Protein AF-A0A2N3CLC4-F1 (afdb_monomer_lite)

pLDDT: mean 86.34, std 11.46, range [44.16, 98.62]

Sequence (142 aa):
MARFAEILDALDRLFGPGTEDMDFDGYVALNAEFHAILAGLCGSETIRREVARVARLPLASANAFLRAQNDVPAFRRSLIGAQAQHRALFDAIAAREGARAEAIAREHARLARRNLEYVLREDRRLIRRVPGLALVAPAGET

Secondary structure (DSSP, 8-state):
-HHHHHHHHHHHGGG-SSTTS--HHHHHHHHHHHHHHHHHTT--HHHHHHHHHHHTSTTTSTTTTTGGGTT-HHHHHHHHHHHHHHHHHHHHHHTT-HHHHHHHHHHHHHHHHHHHHHHHHT-GGGGGG-GGGGG---S---

Radius of gyration: 15.96 Å; chains: 1; bounding box: 44×42×36 Å

Structure (mmCIF, N/CA/C/O backbone):
data_AF-A0A2N3CLC4-F1
#
_entry.id   AF-A0A2N3CLC4-F1
#
loop_
_atom_site.group_PDB
_atom_site.id
_atom_site.type_symbol
_atom_site.label_atom_id
_atom_site.label_alt_id
_atom_site.label_comp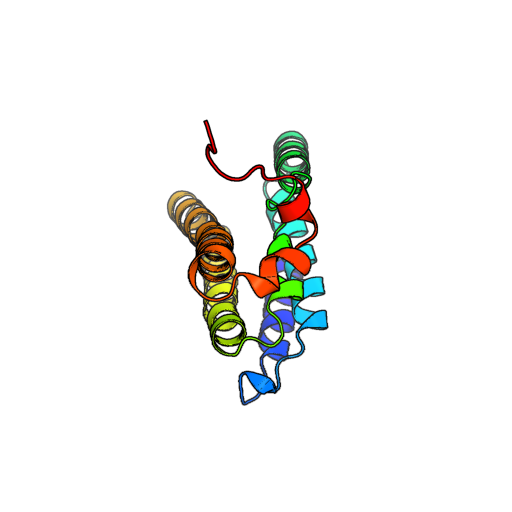_id
_atom_site.label_asym_id
_atom_site.label_entity_id
_atom_site.label_seq_id
_atom_site.pdbx_PDB_ins_code
_atom_site.Cartn_x
_atom_site.Cartn_y
_atom_site.Cartn_z
_atom_site.occupancy
_atom_site.B_iso_or_equiv
_atom_site.auth_seq_id
_atom_site.auth_comp_id
_atom_site.auth_asym_id
_atom_site.auth_atom_id
_atom_site.pdbx_PDB_model_num
ATOM 1 N N . MET A 1 1 ? -14.449 -2.604 7.746 1.00 87.62 1 MET A N 1
ATOM 2 C CA . MET A 1 1 ? -13.709 -3.880 7.876 1.00 87.62 1 MET A CA 1
ATOM 3 C C . MET A 1 1 ? -14.045 -4.870 6.767 1.00 87.62 1 MET A C 1
ATOM 5 O O . MET A 1 1 ? -13.105 -5.282 6.111 1.00 87.62 1 MET A O 1
ATOM 9 N N . ALA A 1 2 ? -15.318 -5.183 6.479 1.00 91.19 2 ALA A N 1
ATOM 10 C CA . ALA A 1 2 ? -15.692 -6.100 5.383 1.00 91.19 2 ALA A CA 1
ATOM 11 C C . ALA A 1 2 ? -15.065 -5.728 4.024 1.00 91.19 2 ALA A C 1
ATOM 13 O O . ALA A 1 2 ? -14.278 -6.497 3.485 1.00 91.19 2 ALA A O 1
ATOM 14 N N . ARG A 1 3 ? -15.268 -4.486 3.558 1.00 91.06 3 ARG A N 1
ATOM 15 C CA . ARG A 1 3 ? -14.634 -3.986 2.324 1.00 91.06 3 ARG A CA 1
ATOM 16 C C . ARG A 1 3 ? -13.103 -4.091 2.326 1.00 91.06 3 ARG A C 1
ATOM 18 O O . ARG A 1 3 ? -12.495 -4.297 1.285 1.00 91.06 3 ARG A O 1
ATOM 25 N N . PHE A 1 4 ? -12.472 -3.939 3.490 1.00 92.25 4 PHE A N 1
ATOM 26 C CA . PHE A 1 4 ? -11.015 -3.999 3.590 1.00 92.25 4 PHE A CA 1
ATOM 27 C C . PHE A 1 4 ? -10.506 -5.433 3.386 1.00 92.25 4 PHE A C 1
ATOM 29 O O . PHE A 1 4 ? -9.529 -5.632 2.674 1.00 92.25 4 PHE A O 1
ATOM 36 N N . ALA A 1 5 ? -11.222 -6.423 3.927 1.00 95.19 5 ALA A N 1
ATOM 37 C CA . ALA A 1 5 ? -10.954 -7.837 3.681 1.00 95.19 5 ALA A CA 1
ATOM 38 C C . ALA A 1 5 ? -11.215 -8.233 2.216 1.00 95.19 5 ALA A C 1
ATOM 40 O O . ALA A 1 5 ? -10.382 -8.904 1.618 1.00 95.19 5 ALA A O 1
ATOM 41 N N . GLU A 1 6 ? -12.305 -7.748 1.608 1.00 96.75 6 GLU A N 1
ATOM 42 C CA . GLU A 1 6 ? -12.624 -8.018 0.194 1.00 96.75 6 GLU A CA 1
ATOM 43 C C . GLU A 1 6 ? -11.501 -7.589 -0.758 1.00 96.75 6 GLU A C 1
ATOM 45 O O . GLU A 1 6 ? -11.170 -8.317 -1.694 1.00 96.75 6 GLU A O 1
ATOM 50 N N . ILE A 1 7 ? -10.901 -6.417 -0.518 1.00 96.75 7 ILE A N 1
ATOM 51 C CA . ILE A 1 7 ? -9.770 -5.935 -1.321 1.00 96.75 7 ILE A CA 1
ATOM 52 C C . ILE A 1 7 ? -8.553 -6.837 -1.150 1.00 96.75 7 ILE A C 1
ATOM 54 O O . ILE A 1 7 ? -7.870 -7.113 -2.130 1.00 96.75 7 ILE A O 1
ATOM 58 N N . LEU A 1 8 ? -8.279 -7.309 0.066 1.00 97.38 8 LEU A N 1
ATOM 59 C CA . LEU A 1 8 ? -7.160 -8.219 0.311 1.00 97.38 8 LEU A CA 1
ATOM 60 C C . LEU A 1 8 ? -7.357 -9.546 -0.418 1.00 97.38 8 LEU A C 1
ATOM 62 O O . LEU A 1 8 ? -6.438 -10.007 -1.087 1.00 97.38 8 LEU A O 1
ATOM 66 N N . ASP A 1 9 ? -8.561 -10.115 -0.350 1.00 97.31 9 ASP A N 1
ATOM 67 C CA . ASP A 1 9 ? -8.898 -11.338 -1.080 1.00 97.31 9 ASP A CA 1
ATOM 68 C C . ASP A 1 9 ? -8.780 -11.125 -2.596 1.00 97.31 9 ASP A C 1
ATOM 70 O O . ASP A 1 9 ? -8.348 -12.015 -3.328 1.00 97.31 9 ASP A O 1
ATOM 74 N N . ALA A 1 10 ? -9.179 -9.949 -3.087 1.00 97.06 10 ALA A N 1
ATOM 75 C CA . ALA A 1 10 ? -9.052 -9.595 -4.493 1.00 97.06 10 ALA A CA 1
ATOM 76 C C . ALA A 1 10 ? -7.588 -9.438 -4.916 1.00 97.06 10 ALA A C 1
ATOM 78 O O . ALA A 1 10 ? -7.228 -9.967 -5.961 1.00 97.06 10 ALA A O 1
ATOM 79 N N . LEU A 1 11 ? -6.749 -8.796 -4.098 1.00 96.44 11 LEU A N 1
ATOM 80 C CA . LEU A 1 11 ? -5.309 -8.672 -4.328 1.00 96.44 11 LEU A CA 1
ATOM 81 C C . LEU A 1 11 ? -4.620 -10.041 -4.367 1.00 96.44 11 LEU A C 1
ATOM 83 O O . LEU A 1 11 ? -3.814 -10.275 -5.262 1.00 96.44 11 LEU A O 1
ATOM 87 N N . ASP A 1 12 ? -4.963 -10.959 -3.458 1.00 95.56 12 ASP A N 1
ATOM 88 C CA . ASP A 1 12 ? -4.376 -12.307 -3.421 1.00 95.56 12 ASP A CA 1
ATOM 89 C C . ASP A 1 12 ? -4.623 -13.077 -4.727 1.00 95.56 12 ASP A C 1
ATOM 91 O O . ASP A 1 12 ? -3.734 -13.764 -5.231 1.00 95.56 12 ASP A O 1
ATOM 95 N N . ARG A 1 13 ? -5.810 -12.915 -5.326 1.00 95.38 13 ARG A N 1
ATOM 96 C CA . ARG A 1 13 ? -6.173 -13.579 -6.588 1.00 95.38 13 ARG A CA 1
ATOM 97 C C . ARG A 1 13 ? -5.379 -13.087 -7.799 1.00 95.38 13 ARG A C 1
ATOM 99 O O . ARG A 1 13 ? -5.382 -13.772 -8.817 1.00 95.38 13 ARG A O 1
ATOM 106 N N . LEU A 1 14 ? -4.700 -11.943 -7.708 1.00 94.62 14 LEU A N 1
ATOM 107 C CA . LEU A 1 14 ? -3.963 -11.373 -8.836 1.00 94.62 14 LEU A CA 1
ATOM 108 C C . LEU A 1 14 ? -2.595 -12.008 -9.070 1.00 94.62 14 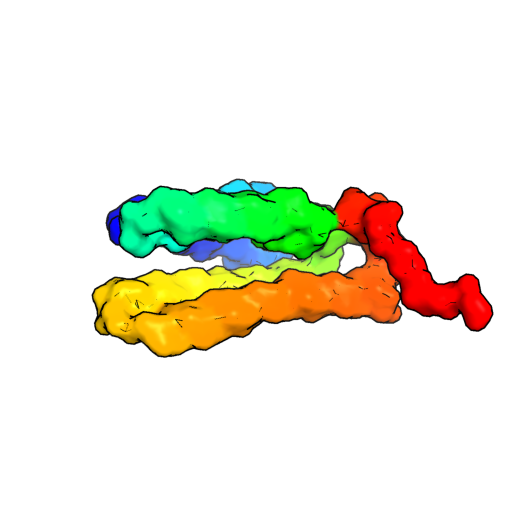LEU A C 1
ATOM 110 O O . LEU A 1 14 ? -2.024 -11.777 -10.126 1.00 94.62 14 LEU A O 1
ATOM 114 N N . PHE A 1 15 ? -2.036 -12.756 -8.114 1.00 90.12 15 PHE A N 1
ATOM 115 C CA . PHE A 1 15 ? -0.637 -13.199 -8.180 1.00 90.12 15 PHE A CA 1
ATOM 116 C C . PHE A 1 15 ? -0.380 -14.421 -9.072 1.00 90.12 15 PHE A C 1
ATOM 118 O O . PHE A 1 15 ? 0.778 -14.668 -9.397 1.00 90.12 15 PHE A O 1
ATOM 125 N N . GLY A 1 16 ? -1.422 -15.146 -9.494 1.00 84.38 16 GLY A N 1
ATOM 126 C CA . GLY A 1 16 ? -1.294 -16.319 -10.366 1.00 84.38 16 GLY A CA 1
ATOM 127 C C . GLY A 1 16 ? -0.397 -17.445 -9.805 1.00 84.38 16 GLY A C 1
ATOM 128 O O . GLY A 1 16 ? 0.043 -17.388 -8.655 1.00 84.38 16 GLY A O 1
ATOM 129 N N . PRO A 1 17 ? -0.144 -18.514 -10.587 1.00 82.25 17 PRO A N 1
ATOM 130 C CA . PRO A 1 17 ? 0.748 -19.613 -10.197 1.00 82.25 17 PRO A CA 1
ATOM 131 C C . PRO A 1 17 ? 2.232 -19.215 -10.197 1.00 82.25 17 PRO A C 1
ATOM 133 O O . PRO A 1 17 ? 3.003 -19.696 -9.365 1.00 82.25 17 PRO A O 1
ATOM 136 N N . GLY A 1 18 ? 2.638 -18.352 -11.131 1.00 80.50 18 GLY A N 1
ATOM 137 C CA . GLY A 1 18 ? 3.980 -17.792 -11.227 1.00 80.50 18 GLY A CA 1
ATOM 138 C C . GLY A 1 18 ? 3.966 -16.267 -11.186 1.00 80.50 18 GLY A C 1
ATOM 139 O O . GLY A 1 18 ? 2.982 -15.618 -11.520 1.00 80.50 18 GLY A O 1
ATOM 140 N N . THR A 1 19 ? 5.102 -15.658 -10.832 1.00 77.50 19 THR A N 1
ATOM 141 C CA . THR A 1 19 ? 5.208 -14.188 -10.739 1.00 77.50 19 THR A CA 1
ATOM 142 C C . THR A 1 19 ? 4.972 -13.465 -12.064 1.00 77.50 19 THR A C 1
ATOM 144 O O . THR A 1 19 ? 4.721 -12.266 -12.054 1.00 77.50 19 THR A O 1
ATOM 147 N N . GLU A 1 20 ? 5.113 -14.159 -13.195 1.00 82.38 20 GLU A N 1
ATOM 148 C CA . GLU A 1 20 ? 4.870 -13.607 -14.533 1.00 82.38 20 GLU A CA 1
ATOM 149 C C . GLU A 1 20 ? 3.385 -13.590 -14.909 1.00 82.38 20 GLU A C 1
ATOM 151 O O . GLU A 1 20 ? 2.986 -12.757 -15.717 1.00 82.38 20 GLU A O 1
ATOM 156 N N . ASP A 1 21 ? 2.572 -14.430 -14.265 1.00 85.75 21 ASP A N 1
ATOM 157 C CA . ASP A 1 21 ? 1.128 -14.541 -14.499 1.00 85.75 21 ASP A CA 1
ATOM 158 C C . ASP A 1 21 ? 0.325 -13.477 -13.734 1.00 85.75 21 ASP A C 1
ATOM 160 O O . ASP A 1 21 ? -0.906 -13.481 -13.748 1.00 85.75 21 ASP A O 1
ATOM 164 N N . MET A 1 22 ? 1.018 -12.583 -13.0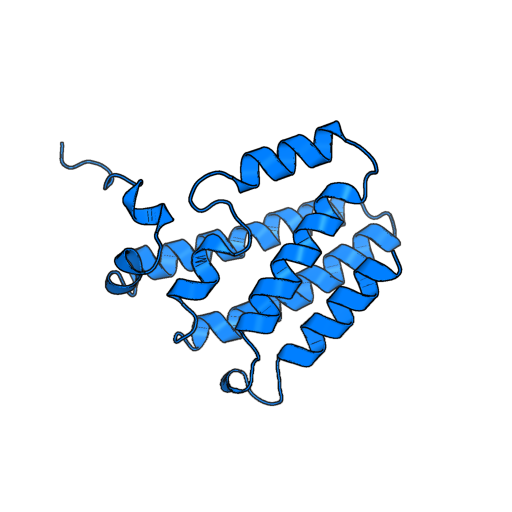23 1.00 89.88 22 MET A N 1
ATOM 165 C CA . MET A 1 22 ? 0.389 -11.573 -12.189 1.00 89.88 22 MET A CA 1
ATOM 166 C C . MET A 1 22 ? -0.382 -10.545 -13.025 1.00 89.88 22 MET A C 1
ATOM 168 O O . MET A 1 22 ? 0.196 -9.882 -13.893 1.00 89.88 22 MET A O 1
ATOM 172 N N . ASP A 1 23 ? -1.642 -10.295 -12.661 1.00 92.19 23 ASP A N 1
ATOM 173 C CA . ASP A 1 23 ? -2.385 -9.129 -13.148 1.00 92.19 23 ASP A CA 1
ATOM 174 C C . ASP A 1 23 ? -1.876 -7.849 -12.468 1.00 92.19 23 ASP A C 1
ATOM 176 O O . ASP A 1 23 ? -2.305 -7.434 -11.386 1.00 92.19 23 ASP A O 1
ATOM 180 N N . PHE A 1 24 ? -0.906 -7.226 -13.130 1.00 89.56 24 PHE A N 1
ATOM 181 C CA . PHE A 1 24 ? -0.224 -6.049 -12.623 1.00 89.56 24 PHE A CA 1
ATOM 182 C C . PHE A 1 24 ? -1.108 -4.798 -12.589 1.00 89.56 24 PHE A C 1
ATOM 184 O O . PHE A 1 24 ? -1.059 -4.030 -11.626 1.00 89.56 24 PHE A O 1
ATOM 191 N N . ASP A 1 25 ? -1.903 -4.559 -13.634 1.00 90.31 25 ASP A N 1
ATOM 192 C CA . ASP A 1 25 ? -2.773 -3.382 -13.686 1.00 90.31 25 ASP A CA 1
ATOM 193 C C . ASP A 1 25 ? -3.907 -3.504 -12.660 1.00 90.31 25 ASP A C 1
ATOM 195 O O . ASP A 1 25 ? -4.213 -2.521 -11.972 1.00 90.31 25 ASP A O 1
ATOM 199 N N . GLY A 1 26 ? -4.444 -4.714 -12.470 1.00 94.38 26 GLY A N 1
ATOM 200 C CA . GLY A 1 26 ? -5.339 -5.032 -11.362 1.00 94.38 26 GLY A CA 1
ATOM 201 C C . GLY A 1 26 ? -4.695 -4.743 -10.006 1.00 94.38 26 GLY A C 1
ATOM 202 O O . GLY A 1 26 ? -5.319 -4.109 -9.150 1.00 94.38 26 GLY A O 1
ATOM 203 N N . TYR A 1 27 ? -3.420 -5.110 -9.821 1.00 93.81 27 TYR A N 1
ATOM 204 C CA . TYR A 1 27 ? -2.712 -4.877 -8.558 1.00 93.81 27 TYR A CA 1
ATOM 205 C C . TYR A 1 27 ? -2.569 -3.383 -8.287 1.00 93.81 27 TYR A C 1
ATOM 207 O O . TYR A 1 27 ? -2.872 -2.919 -7.192 1.00 93.81 27 TYR A O 1
ATOM 215 N N . VAL A 1 28 ? -2.160 -2.601 -9.290 1.00 92.00 28 VAL A N 1
ATOM 216 C CA . VAL A 1 28 ? -2.037 -1.139 -9.185 1.00 92.00 28 VAL A CA 1
ATOM 217 C C . VAL A 1 28 ? -3.368 -0.508 -8.760 1.00 92.00 28 VAL A C 1
ATOM 219 O O . VAL A 1 28 ? -3.381 0.359 -7.880 1.00 92.00 28 VAL A O 1
ATOM 222 N N . ALA A 1 29 ? -4.485 -0.932 -9.358 1.00 94.06 29 ALA A N 1
ATOM 223 C CA . ALA A 1 29 ? -5.809 -0.412 -9.028 1.00 94.06 29 ALA A CA 1
ATOM 224 C C . ALA A 1 29 ? -6.219 -0.758 -7.587 1.00 94.06 29 ALA A C 1
ATOM 226 O O . ALA A 1 29 ? -6.550 0.138 -6.805 1.00 94.06 29 ALA A O 1
ATOM 227 N N . LEU A 1 30 ? -6.130 -2.034 -7.209 1.00 96.44 30 LEU A N 1
ATOM 228 C CA . LEU A 1 30 ? -6.523 -2.490 -5.876 1.00 96.44 30 LEU A CA 1
ATOM 229 C C . LEU A 1 30 ? -5.580 -1.993 -4.773 1.00 96.44 30 LEU A C 1
ATOM 231 O O . LEU A 1 30 ? -6.035 -1.720 -3.666 1.00 96.44 30 LEU A O 1
ATOM 235 N N . ASN A 1 31 ? -4.294 -1.793 -5.066 1.00 95.00 31 ASN A N 1
ATOM 236 C CA . ASN A 1 31 ? -3.341 -1.187 -4.138 1.00 95.00 31 ASN A CA 1
ATOM 237 C C . ASN A 1 31 ? -3.722 0.269 -3.826 1.00 95.00 31 ASN A C 1
ATOM 239 O O . ASN A 1 31 ? -3.737 0.683 -2.667 1.00 95.00 31 ASN A O 1
ATOM 243 N N . ALA A 1 32 ? -4.103 1.053 -4.842 1.00 93.12 32 ALA A N 1
ATOM 244 C CA . ALA A 1 32 ? -4.592 2.413 -4.614 1.00 93.12 32 ALA A CA 1
ATOM 245 C C . ALA A 1 32 ? -5.850 2.425 -3.733 1.00 93.12 32 ALA A C 1
ATOM 247 O O . ALA A 1 32 ? -5.952 3.243 -2.816 1.00 93.12 32 ALA A O 1
ATOM 248 N N . GLU A 1 33 ? -6.784 1.505 -3.984 1.00 94.94 33 GLU A N 1
ATOM 249 C CA . GLU A 1 33 ? -8.004 1.387 -3.189 1.00 94.94 33 GLU A CA 1
ATOM 250 C C . GLU A 1 33 ? -7.706 0.955 -1.743 1.00 94.94 33 GLU A C 1
ATOM 252 O O . GLU A 1 33 ? -8.216 1.569 -0.804 1.00 94.94 33 GLU A O 1
ATOM 257 N N . PHE A 1 34 ? -6.812 -0.020 -1.546 1.00 96.31 34 PHE A N 1
ATOM 258 C CA . PHE A 1 34 ? -6.333 -0.448 -0.229 1.00 96.31 34 PHE A CA 1
ATOM 259 C C . PHE A 1 34 ? -5.818 0.742 0.593 1.00 96.31 34 PHE A C 1
ATOM 261 O O . PHE A 1 34 ? -6.275 0.974 1.716 1.00 96.31 34 PHE A O 1
ATOM 268 N N . HIS A 1 35 ? -4.912 1.543 0.022 1.00 95.31 35 HIS A N 1
ATOM 269 C CA . HIS A 1 35 ? -4.346 2.709 0.702 1.00 95.31 35 HIS A CA 1
ATOM 270 C C . HIS A 1 35 ? -5.389 3.800 0.982 1.00 95.31 35 HIS A C 1
ATOM 272 O O . HIS A 1 35 ? -5.327 4.451 2.029 1.00 95.31 35 HIS A O 1
ATOM 278 N N . ALA A 1 36 ? -6.362 3.992 0.085 1.00 92.81 36 ALA A N 1
ATOM 279 C CA . ALA A 1 36 ? -7.455 4.937 0.293 1.00 92.81 36 ALA A CA 1
ATOM 280 C C . ALA A 1 36 ? -8.357 4.523 1.468 1.00 92.81 36 ALA A C 1
ATOM 282 O O . ALA A 1 36 ? -8.711 5.368 2.294 1.00 92.81 36 ALA A O 1
ATOM 283 N N . ILE A 1 37 ? -8.683 3.231 1.583 1.00 94.31 37 ILE A N 1
ATOM 284 C CA . ILE A 1 37 ? -9.442 2.699 2.721 1.00 94.31 37 ILE A CA 1
ATOM 285 C C . ILE A 1 37 ? -8.642 2.843 4.009 1.00 94.31 37 ILE A C 1
ATOM 287 O O . ILE A 1 37 ? -9.172 3.365 4.990 1.00 94.31 37 ILE A O 1
ATOM 291 N N . LEU A 1 38 ? -7.368 2.444 4.001 1.00 94.88 38 LEU A N 1
ATOM 292 C CA . LEU A 1 38 ? -6.490 2.529 5.166 1.00 94.88 38 LEU A CA 1
ATOM 293 C C . LEU A 1 38 ? -6.440 3.952 5.744 1.00 94.88 38 LEU A C 1
ATOM 295 O O . LEU A 1 38 ? -6.585 4.129 6.953 1.00 94.88 38 LEU A O 1
ATOM 299 N N . ALA A 1 39 ? -6.313 4.968 4.886 1.00 94.00 39 ALA A N 1
ATOM 300 C CA . ALA A 1 39 ? -6.299 6.374 5.291 1.00 94.00 39 ALA A CA 1
ATOM 301 C C . ALA A 1 39 ? -7.609 6.842 5.960 1.00 94.00 39 ALA A C 1
ATOM 303 O O . ALA A 1 39 ? -7.598 7.815 6.712 1.00 94.00 39 ALA A O 1
ATOM 304 N N . GLY A 1 40 ? -8.733 6.174 5.683 1.00 93.81 40 GLY A N 1
ATOM 305 C CA . GLY A 1 40 ? -10.048 6.484 6.249 1.00 93.81 40 GLY A CA 1
ATOM 306 C C . GLY A 1 40 ? -10.437 5.657 7.479 1.00 93.81 40 GLY A C 1
ATOM 307 O O . GLY A 1 40 ? -11.402 6.013 8.155 1.00 93.81 40 GLY A O 1
ATOM 308 N N . LEU A 1 41 ? -9.716 4.577 7.805 1.00 93.19 41 LEU A N 1
ATOM 309 C CA . LEU A 1 41 ? -10.139 3.607 8.831 1.00 93.19 41 LEU A CA 1
ATOM 310 C C . LEU A 1 41 ? -10.258 4.183 10.243 1.00 93.19 41 LEU A C 1
ATOM 312 O O . LEU A 1 41 ? -11.073 3.702 11.024 1.00 93.19 41 LEU A O 1
ATOM 316 N N . CYS A 1 42 ? -9.469 5.203 10.582 1.00 93.19 42 CYS A N 1
ATOM 317 C CA . CYS A 1 42 ? -9.531 5.831 11.901 1.00 93.19 42 CYS A CA 1
ATOM 318 C C . CYS A 1 42 ? -10.731 6.779 12.073 1.00 93.19 42 CYS A C 1
ATOM 320 O O . CYS A 1 42 ? -10.908 7.331 13.156 1.00 93.19 42 CYS A O 1
ATOM 322 N N . GLY A 1 43 ? -11.527 7.009 11.021 1.00 94.06 43 GLY A N 1
ATOM 323 C CA . GLY A 1 43 ? -12.694 7.897 11.053 1.00 94.06 43 GLY A CA 1
ATOM 324 C C . GLY A 1 43 ? -12.365 9.388 11.192 1.00 94.06 43 GLY A C 1
ATOM 325 O O . GLY A 1 43 ? -13.275 10.202 11.317 1.00 94.06 43 GLY A O 1
ATOM 326 N N . SER A 1 44 ? -11.083 9.770 11.164 1.00 97.25 44 SER A N 1
ATOM 327 C CA . SER A 1 44 ? -10.652 11.164 11.276 1.00 97.25 44 SER A CA 1
ATOM 328 C C . SER A 1 44 ? -10.456 11.795 9.903 1.00 97.25 44 SER A C 1
ATOM 330 O O . SER A 1 44 ? -9.531 11.454 9.163 1.00 97.25 44 SER A O 1
ATOM 332 N N . GLU A 1 45 ? -11.297 12.779 9.589 1.00 95.19 45 GLU A N 1
ATOM 333 C CA . GLU A 1 45 ? -11.195 13.555 8.353 1.00 95.19 45 GLU A CA 1
ATOM 334 C C . GLU A 1 45 ? -9.858 14.303 8.245 1.00 95.19 45 GLU A C 1
ATOM 336 O O . GLU A 1 45 ? -9.279 14.388 7.163 1.00 95.19 45 GLU A O 1
ATOM 341 N N . THR A 1 46 ? -9.328 14.792 9.368 1.00 96.12 46 THR A N 1
ATOM 342 C CA . THR A 1 46 ? -8.018 15.451 9.423 1.00 96.12 46 THR A CA 1
ATOM 343 C C . THR A 1 46 ? -6.901 14.495 9.014 1.00 96.12 46 THR A C 1
ATOM 345 O O . THR A 1 46 ? -6.114 14.819 8.127 1.00 96.12 46 THR A O 1
ATOM 348 N N . ILE A 1 47 ? -6.856 13.291 9.599 1.00 93.88 47 ILE A N 1
ATOM 349 C CA . ILE A 1 47 ? -5.836 12.287 9.256 1.00 93.88 47 ILE A CA 1
ATOM 350 C C . ILE A 1 47 ? -5.956 11.883 7.786 1.00 93.88 47 ILE A C 1
ATOM 352 O O . ILE A 1 47 ? -4.957 11.873 7.067 1.00 93.88 47 ILE A O 1
ATOM 356 N N . ARG A 1 48 ? -7.179 11.624 7.313 1.00 94.75 48 ARG A N 1
ATOM 357 C CA . ARG A 1 48 ? -7.439 11.263 5.916 1.00 94.75 48 ARG A CA 1
ATOM 358 C C . ARG A 1 48 ? -6.917 12.326 4.944 1.00 94.75 48 ARG A C 1
ATOM 360 O O . ARG A 1 48 ? -6.280 11.985 3.946 1.00 94.75 48 ARG A O 1
ATOM 367 N N . ARG A 1 49 ? -7.152 13.612 5.235 1.00 93.38 49 ARG A N 1
ATOM 368 C CA . ARG A 1 49 ? -6.662 14.740 4.423 1.00 93.38 49 ARG A CA 1
ATOM 369 C C . ARG A 1 49 ? -5.146 14.844 4.423 1.00 93.38 49 ARG A C 1
ATOM 371 O O . ARG A 1 49 ? -4.572 15.031 3.355 1.00 93.38 49 ARG A O 1
ATOM 378 N N . GLU A 1 50 ? -4.502 14.693 5.575 1.00 94.69 50 GLU A N 1
ATOM 379 C CA . GLU A 1 50 ? -3.042 14.775 5.657 1.00 94.69 50 GLU A CA 1
ATOM 380 C C . GLU A 1 50 ? -2.359 13.621 4.921 1.00 94.69 50 GLU A C 1
ATOM 382 O O . GLU A 1 50 ? -1.417 13.852 4.161 1.00 94.69 50 GLU A O 1
ATOM 387 N N . VAL A 1 51 ? -2.882 12.396 5.037 1.00 91.06 51 VAL A N 1
ATOM 388 C CA . VAL A 1 51 ? -2.387 11.254 4.253 1.00 91.06 51 VAL A CA 1
ATOM 389 C C . VAL A 1 51 ? -2.562 11.514 2.754 1.00 91.06 51 VAL A C 1
ATOM 391 O O . VAL A 1 51 ? -1.617 11.343 1.983 1.00 91.06 51 VAL A O 1
ATOM 394 N N . ALA A 1 52 ? -3.734 12.003 2.332 1.00 89.44 52 ALA A N 1
ATOM 395 C CA . ALA A 1 52 ? -3.980 12.352 0.934 1.00 89.44 52 ALA A CA 1
ATOM 396 C C . ALA A 1 52 ? -3.063 13.482 0.438 1.00 89.44 52 ALA A C 1
ATOM 398 O O . ALA A 1 52 ? -2.637 13.465 -0.716 1.00 89.44 52 ALA A O 1
ATOM 399 N N . ARG A 1 53 ? -2.738 14.461 1.290 1.00 90.94 53 ARG A N 1
ATOM 400 C CA . ARG A 1 53 ? -1.819 15.558 0.967 1.00 90.94 53 ARG A CA 1
ATOM 401 C C . ARG A 1 53 ? -0.400 15.042 0.747 1.00 90.94 53 ARG A C 1
ATOM 403 O O . ARG A 1 53 ? 0.213 15.405 -0.252 1.00 90.94 53 ARG A O 1
ATOM 410 N N . VAL A 1 54 ? 0.103 14.179 1.631 1.00 87.44 54 VAL A N 1
ATOM 411 C CA . VAL A 1 54 ? 1.434 13.566 1.483 1.00 87.44 54 VAL A CA 1
ATOM 412 C C . VAL A 1 54 ? 1.495 12.698 0.223 1.00 87.44 54 VAL A C 1
ATOM 414 O O . VAL A 1 54 ? 2.451 12.806 -0.539 1.00 87.44 54 VAL A O 1
ATOM 417 N N . ALA A 1 55 ? 0.449 11.919 -0.064 1.00 86.19 55 ALA A N 1
ATOM 418 C CA . ALA A 1 55 ? 0.387 11.051 -1.243 1.00 86.19 55 ALA A CA 1
ATOM 419 C C . ALA A 1 55 ? 0.353 11.803 -2.593 1.00 86.19 55 ALA A C 1
ATOM 421 O O . ALA A 1 55 ? 0.576 11.186 -3.636 1.00 86.19 55 ALA A O 1
ATOM 422 N N . ARG A 1 56 ? 0.082 13.119 -2.594 1.00 85.06 56 ARG A N 1
ATOM 423 C CA . ARG A 1 56 ? 0.141 13.979 -3.794 1.00 85.06 56 ARG A CA 1
ATOM 424 C C . ARG A 1 56 ? 1.554 14.430 -4.148 1.00 85.06 56 ARG A C 1
ATOM 426 O O . ARG A 1 56 ? 1.748 14.950 -5.245 1.00 85.06 56 ARG A O 1
ATOM 433 N N . LEU A 1 57 ? 2.522 14.276 -3.245 1.00 81.31 57 LEU A N 1
ATOM 434 C CA . LEU A 1 57 ? 3.904 14.605 -3.566 1.00 81.31 57 LEU A CA 1
ATOM 435 C C . LEU A 1 57 ? 4.411 13.669 -4.677 1.00 81.31 57 LEU A C 1
ATOM 437 O O . LEU A 1 57 ? 4.095 12.471 -4.667 1.00 81.31 57 LEU A O 1
ATOM 441 N N . PRO A 1 58 ? 5.216 14.183 -5.625 1.00 71.50 58 PRO A N 1
ATOM 442 C CA . PRO A 1 58 ? 5.913 13.337 -6.580 1.00 71.50 58 PRO A CA 1
ATOM 443 C C . PRO A 1 58 ? 6.653 12.232 -5.824 1.00 71.50 58 PRO A C 1
ATOM 445 O O . PRO A 1 58 ? 7.285 12.509 -4.809 1.00 71.50 58 PRO A O 1
ATOM 448 N N . LEU A 1 59 ? 6.561 10.989 -6.306 1.00 76.62 59 LEU A N 1
ATOM 449 C CA . LEU A 1 59 ? 7.217 9.810 -5.714 1.00 76.62 59 LEU A CA 1
ATOM 450 C C . LEU A 1 59 ? 6.627 9.290 -4.391 1.00 76.62 59 LEU A C 1
ATOM 452 O O . LEU A 1 59 ? 7.033 8.223 -3.940 1.00 76.62 59 LEU A O 1
ATOM 456 N N . ALA A 1 60 ? 5.660 9.983 -3.786 1.00 78.94 60 ALA A N 1
ATOM 457 C CA . ALA A 1 60 ? 5.073 9.580 -2.505 1.00 78.94 60 ALA A CA 1
ATOM 458 C C . ALA A 1 60 ? 3.795 8.737 -2.640 1.00 78.94 60 ALA A C 1
ATOM 460 O O . ALA A 1 60 ? 3.299 8.211 -1.643 1.00 78.94 60 ALA A O 1
ATOM 461 N N . SER A 1 61 ? 3.234 8.613 -3.847 1.00 81.38 61 SER A N 1
ATOM 462 C CA . SER A 1 61 ? 2.039 7.794 -4.048 1.00 81.38 61 SER A CA 1
ATOM 463 C C . SER A 1 61 ? 2.368 6.303 -3.936 1.00 81.38 61 SER A C 1
ATOM 465 O O . SER A 1 61 ? 3.440 5.854 -4.346 1.00 81.38 61 SER A O 1
ATOM 467 N N . ALA A 1 62 ? 1.407 5.516 -3.445 1.00 79.00 62 ALA A N 1
ATOM 468 C CA . ALA A 1 62 ? 1.543 4.065 -3.286 1.00 79.00 62 ALA A CA 1
ATOM 469 C C . ALA A 1 62 ? 1.929 3.333 -4.586 1.00 79.00 62 ALA A C 1
ATOM 471 O O . ALA A 1 62 ? 2.532 2.264 -4.555 1.00 79.00 62 ALA A O 1
ATOM 472 N N . ASN A 1 63 ? 1.620 3.941 -5.735 1.00 84.38 63 ASN A N 1
ATOM 473 C CA . ASN A 1 63 ? 1.866 3.380 -7.058 1.00 84.38 63 ASN A CA 1
ATOM 474 C C . ASN A 1 63 ? 2.986 4.086 -7.835 1.00 84.38 63 ASN A C 1
ATOM 476 O O . ASN A 1 63 ? 3.225 3.725 -8.988 1.00 84.38 63 ASN A O 1
ATOM 480 N N . ALA A 1 64 ? 3.668 5.081 -7.250 1.00 78.12 64 ALA A N 1
ATOM 481 C CA . ALA A 1 64 ? 4.559 5.998 -7.972 1.00 78.12 64 ALA A CA 1
ATOM 482 C C . ALA A 1 64 ? 5.652 5.295 -8.792 1.00 78.12 64 ALA A C 1
ATOM 484 O O . ALA A 1 64 ? 6.106 5.810 -9.812 1.00 78.12 64 ALA A O 1
ATOM 485 N N . PHE A 1 65 ? 6.047 4.103 -8.351 1.00 74.81 65 PHE A N 1
ATOM 486 C CA . PHE A 1 65 ? 7.153 3.337 -8.907 1.00 74.81 65 PHE A CA 1
ATOM 487 C C . PHE A 1 65 ? 6.731 2.068 -9.640 1.00 74.81 65 PHE A C 1
ATOM 489 O O . PHE A 1 65 ? 7.558 1.488 -10.343 1.00 74.81 65 PHE A O 1
ATOM 496 N N . LEU A 1 66 ? 5.468 1.650 -9.492 1.00 76.00 66 LEU A N 1
ATOM 497 C CA . LEU A 1 66 ? 4.981 0.370 -9.997 1.00 76.00 66 LEU A CA 1
ATOM 498 C C . LEU A 1 66 ? 5.099 0.314 -11.530 1.00 76.00 66 LEU A C 1
ATOM 500 O O . LEU A 1 66 ? 5.793 -0.545 -12.069 1.00 76.00 66 LEU A O 1
ATOM 504 N N . ARG A 1 67 ? 4.518 1.278 -12.252 1.00 73.00 67 ARG A N 1
ATOM 505 C CA . ARG A 1 67 ? 4.457 1.234 -13.728 1.00 73.00 67 ARG A CA 1
ATOM 506 C C . ARG A 1 67 ? 5.822 1.254 -14.426 1.00 73.00 67 ARG A C 1
ATOM 508 O O . ARG A 1 67 ? 5.971 0.661 -15.490 1.00 73.00 67 ARG A O 1
ATOM 515 N N . ALA A 1 68 ? 6.823 1.903 -13.835 1.00 69.31 68 ALA A N 1
ATOM 516 C CA . ALA A 1 68 ? 8.168 1.953 -14.404 1.00 69.31 68 ALA A CA 1
ATOM 517 C C . ALA A 1 68 ? 8.903 0.605 -14.335 1.00 69.31 68 ALA A C 1
ATOM 519 O O . ALA A 1 68 ? 9.855 0.400 -15.081 1.00 69.31 68 ALA A O 1
ATOM 520 N N . GLN A 1 69 ? 8.466 -0.291 -13.447 1.00 67.50 69 GLN A N 1
ATOM 521 C CA . GLN A 1 69 ? 9.178 -1.512 -13.068 1.00 67.50 69 GLN A CA 1
ATOM 522 C C . GLN A 1 69 ? 8.384 -2.790 -13.358 1.00 67.50 69 GLN A C 1
ATOM 524 O O . GLN A 1 69 ? 8.816 -3.866 -12.958 1.00 67.50 69 GLN A O 1
ATOM 529 N N . ASN A 1 70 ? 7.252 -2.693 -14.068 1.00 73.00 70 ASN A N 1
ATOM 530 C CA . ASN A 1 70 ? 6.397 -3.846 -14.374 1.00 73.00 70 ASN A CA 1
ATOM 531 C C . ASN A 1 70 ? 7.182 -5.003 -15.021 1.00 73.00 70 ASN A C 1
ATOM 533 O O . ASN A 1 70 ? 6.978 -6.160 -14.676 1.00 73.00 70 ASN A O 1
ATOM 537 N N . ASP A 1 71 ? 8.141 -4.691 -15.894 1.00 74.00 71 ASP A N 1
ATOM 538 C CA . ASP A 1 71 ? 8.900 -5.698 -16.646 1.00 74.00 71 ASP A CA 1
ATOM 539 C C . ASP A 1 71 ? 10.096 -6.272 -15.862 1.00 74.00 71 ASP A C 1
ATOM 541 O O . ASP A 1 71 ? 10.857 -7.074 -16.395 1.00 74.00 71 ASP A O 1
ATOM 545 N N . VAL A 1 72 ? 10.303 -5.854 -14.606 1.00 78.88 72 VAL A N 1
ATOM 546 C CA . VAL A 1 72 ? 11.435 -6.287 -13.775 1.00 78.88 72 VAL A CA 1
ATOM 547 C C . VAL A 1 72 ? 10.998 -7.470 -12.896 1.00 78.88 72 VAL A C 1
ATOM 549 O O . VAL A 1 72 ? 10.230 -7.280 -11.950 1.00 78.88 72 VAL A O 1
ATOM 552 N N . PRO A 1 73 ? 11.516 -8.698 -13.102 1.00 80.25 73 PRO A N 1
ATOM 553 C CA . PRO A 1 73 ? 11.064 -9.872 -12.346 1.00 80.25 73 PRO A CA 1
ATOM 554 C C . PRO A 1 73 ? 11.279 -9.755 -10.830 1.00 80.25 73 PRO A C 1
ATOM 556 O O . PRO A 1 73 ? 10.455 -10.206 -10.034 1.00 80.25 73 PRO A O 1
ATOM 559 N N . ALA A 1 74 ? 12.377 -9.116 -10.409 1.00 77.88 74 ALA A N 1
ATOM 560 C CA . ALA A 1 74 ? 12.652 -8.855 -8.995 1.00 77.88 74 ALA A CA 1
ATOM 561 C C . ALA A 1 74 ? 11.579 -7.967 -8.346 1.00 77.88 74 ALA A C 1
ATOM 563 O O . ALA A 1 74 ? 11.233 -8.163 -7.182 1.00 77.88 74 ALA A O 1
ATOM 564 N N . PHE A 1 75 ? 11.010 -7.043 -9.118 1.00 80.62 75 PHE A N 1
ATOM 565 C CA . PHE A 1 75 ? 9.966 -6.148 -8.655 1.00 80.62 75 PHE A CA 1
ATOM 566 C C . PHE A 1 75 ? 8.647 -6.888 -8.442 1.00 80.62 75 PHE A C 1
ATOM 568 O O . PHE A 1 75 ? 8.062 -6.794 -7.365 1.00 80.62 75 PHE A O 1
ATOM 575 N N . ARG A 1 76 ? 8.227 -7.706 -9.415 1.00 83.88 76 ARG A N 1
ATOM 576 C CA . ARG A 1 76 ? 7.029 -8.554 -9.290 1.00 83.88 76 ARG A CA 1
ATOM 577 C C . ARG A 1 76 ? 7.101 -9.472 -8.069 1.00 83.88 76 ARG A C 1
ATOM 579 O O . ARG A 1 76 ? 6.140 -9.562 -7.314 1.00 83.88 76 ARG A O 1
ATOM 586 N N . ARG A 1 77 ? 8.270 -10.060 -7.787 1.00 85.19 77 ARG A N 1
ATOM 587 C CA . ARG A 1 77 ? 8.486 -10.837 -6.551 1.00 85.19 77 ARG A CA 1
ATOM 588 C C . ARG A 1 77 ? 8.302 -10.011 -5.277 1.00 85.19 77 ARG A C 1
ATOM 590 O O . ARG A 1 77 ? 7.767 -10.520 -4.298 1.00 85.19 77 ARG A O 1
ATOM 597 N N . SER A 1 78 ? 8.715 -8.743 -5.274 1.00 86.69 78 SER A N 1
ATOM 598 C CA . SER A 1 78 ? 8.579 -7.878 -4.094 1.00 86.69 78 SER A CA 1
ATOM 599 C C . SER A 1 78 ? 7.117 -7.584 -3.729 1.00 86.69 78 SER A C 1
ATOM 601 O O . SER A 1 78 ? 6.810 -7.390 -2.552 1.00 86.69 78 SER A O 1
ATOM 603 N N . LEU A 1 79 ? 6.206 -7.622 -4.710 1.00 90.62 79 LEU A N 1
ATOM 604 C CA . LEU A 1 79 ? 4.773 -7.401 -4.499 1.00 90.62 79 LEU A CA 1
ATOM 605 C C . LEU A 1 79 ? 4.121 -8.515 -3.673 1.00 90.62 79 LEU A C 1
ATOM 607 O O . LEU A 1 79 ? 3.179 -8.241 -2.939 1.00 90.62 79 LEU A O 1
ATOM 611 N N . ILE A 1 80 ? 4.662 -9.738 -3.706 1.00 91.69 80 ILE A N 1
ATOM 612 C CA . ILE A 1 80 ? 4.188 -10.838 -2.848 1.00 91.69 80 ILE A CA 1
ATOM 613 C C . ILE A 1 80 ? 4.410 -10.468 -1.375 1.00 91.69 80 ILE A C 1
ATOM 615 O O . ILE A 1 80 ? 3.514 -10.591 -0.542 1.00 91.69 80 ILE A O 1
ATOM 619 N N . GLY A 1 81 ? 5.597 -9.940 -1.059 1.00 92.69 81 GLY A N 1
ATOM 620 C CA . GLY A 1 81 ? 5.911 -9.441 0.279 1.00 92.69 81 GLY A CA 1
ATOM 621 C C . GLY A 1 81 ? 5.072 -8.220 0.664 1.00 92.69 81 GLY A C 1
ATOM 622 O O . GLY A 1 81 ? 4.627 -8.120 1.806 1.00 92.69 81 GLY A O 1
ATOM 623 N N . ALA A 1 82 ? 4.812 -7.318 -0.288 1.00 94.25 82 ALA A N 1
ATOM 624 C CA . ALA A 1 82 ? 3.937 -6.165 -0.078 1.00 94.25 82 ALA A CA 1
ATOM 625 C C . ALA A 1 82 ? 2.512 -6.599 0.303 1.00 94.25 82 ALA A C 1
ATOM 627 O O . ALA A 1 82 ? 1.958 -6.104 1.285 1.00 94.25 82 ALA A O 1
ATOM 628 N N . GLN A 1 83 ? 1.959 -7.583 -0.409 1.00 96.31 83 GLN A N 1
ATOM 629 C CA . GLN A 1 83 ? 0.633 -8.120 -0.129 1.00 96.31 83 GLN A CA 1
ATOM 630 C C . GLN A 1 83 ? 0.566 -8.852 1.218 1.00 96.31 83 GLN A C 1
ATOM 632 O O . GLN A 1 83 ? -0.383 -8.665 1.981 1.00 96.31 83 GLN A O 1
ATOM 637 N N . ALA A 1 84 ? 1.604 -9.610 1.580 1.00 96.69 84 ALA A N 1
ATOM 638 C CA . ALA A 1 84 ? 1.695 -10.207 2.912 1.00 96.69 84 ALA A CA 1
ATOM 639 C C . ALA A 1 84 ? 1.684 -9.138 4.025 1.00 96.69 84 ALA A C 1
ATOM 641 O O . ALA A 1 84 ? 1.056 -9.322 5.069 1.00 96.69 84 ALA A O 1
ATOM 642 N N . GLN A 1 85 ? 2.326 -7.987 3.798 1.00 97.69 85 GLN A N 1
ATOM 643 C CA . GLN A 1 85 ? 2.272 -6.859 4.731 1.00 97.69 85 GLN A CA 1
ATOM 644 C C . GLN A 1 85 ? 0.886 -6.207 4.792 1.00 97.69 85 GLN A C 1
ATOM 646 O O . GLN A 1 85 ? 0.481 -5.794 5.877 1.00 97.69 85 GLN A O 1
ATOM 651 N N . HIS A 1 86 ? 0.134 -6.150 3.688 1.00 97.94 86 HIS A N 1
ATOM 652 C CA . HIS A 1 86 ? -1.258 -5.688 3.712 1.00 97.94 86 HIS A CA 1
ATOM 653 C C . HIS A 1 86 ? -2.133 -6.557 4.625 1.00 97.94 86 HIS A C 1
ATOM 655 O O . HIS A 1 86 ? -2.867 -6.024 5.461 1.00 97.94 86 HIS A O 1
ATOM 661 N N . ARG A 1 87 ? -2.011 -7.888 4.519 1.00 98.19 87 ARG A N 1
ATOM 662 C CA . ARG A 1 87 ? -2.694 -8.849 5.405 1.00 98.19 87 ARG A CA 1
ATOM 663 C C . ARG A 1 87 ? -2.297 -8.653 6.865 1.00 98.19 87 ARG A C 1
ATOM 665 O O . ARG A 1 87 ? -3.159 -8.445 7.711 1.00 98.19 87 ARG A O 1
ATOM 672 N N . ALA A 1 88 ? -0.995 -8.610 7.146 1.00 98.50 88 ALA A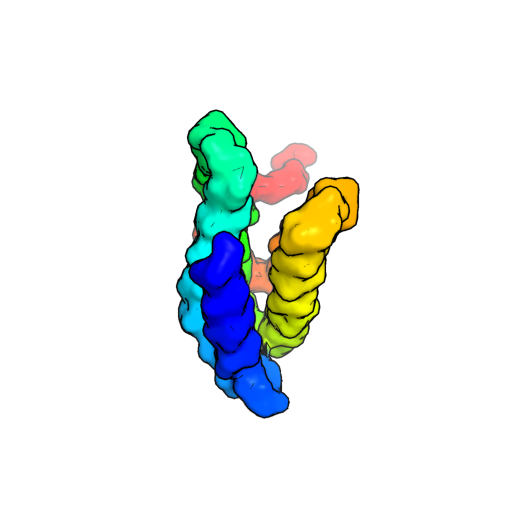 N 1
ATOM 673 C CA . ALA A 1 88 ? -0.501 -8.426 8.508 1.00 98.50 88 ALA A CA 1
ATOM 674 C C . ALA A 1 88 ? -0.962 -7.094 9.130 1.00 98.50 88 ALA A C 1
ATOM 676 O O . ALA A 1 88 ? -1.231 -7.026 10.331 1.00 98.50 88 ALA A O 1
ATOM 677 N N . LEU A 1 89 ? -1.071 -6.034 8.321 1.00 97.94 89 LEU A N 1
ATOM 678 C CA . LEU A 1 89 ? -1.598 -4.744 8.755 1.00 97.94 89 LEU A CA 1
ATOM 679 C C . LEU A 1 89 ? -3.092 -4.824 9.091 1.00 97.94 89 LEU A C 1
ATOM 681 O O . LEU A 1 89 ? -3.512 -4.294 10.120 1.00 97.94 89 LEU A O 1
ATOM 685 N N . PHE A 1 90 ? -3.887 -5.491 8.251 1.00 97.88 90 PHE A N 1
ATOM 686 C CA . PHE A 1 90 ? -5.304 -5.739 8.519 1.00 97.88 90 PHE A CA 1
ATOM 687 C C . PHE A 1 90 ? -5.502 -6.510 9.823 1.00 97.88 90 PHE A C 1
ATOM 689 O O . PHE A 1 90 ? -6.296 -6.077 10.660 1.00 97.88 90 PHE A O 1
ATOM 696 N N . ASP A 1 91 ? -4.740 -7.585 10.027 1.00 98.19 91 ASP A N 1
ATOM 697 C CA . ASP A 1 91 ? -4.818 -8.408 11.234 1.00 98.19 91 ASP A CA 1
ATOM 698 C C . ASP A 1 91 ? -4.483 -7.587 12.484 1.00 98.19 91 ASP A C 1
ATOM 700 O O . ASP A 1 91 ? -5.225 -7.619 13.464 1.00 98.19 91 ASP A O 1
ATOM 704 N N . ALA A 1 92 ? -3.415 -6.782 12.435 1.00 98.50 92 ALA A N 1
ATOM 705 C CA . ALA A 1 92 ? -3.027 -5.908 13.540 1.00 98.50 92 ALA A CA 1
ATOM 706 C C . ALA A 1 92 ? -4.114 -4.866 13.867 1.00 98.50 92 ALA A C 1
ATOM 708 O O . ALA A 1 92 ? -4.411 -4.616 15.036 1.00 98.50 92 ALA A O 1
ATOM 709 N N . ILE A 1 93 ? -4.748 -4.270 12.851 1.00 97.25 93 ILE A N 1
ATOM 710 C CA . ILE A 1 93 ? -5.852 -3.317 13.045 1.00 97.25 93 ILE A CA 1
ATOM 711 C C . ILE A 1 93 ? -7.075 -4.019 13.649 1.00 97.25 93 ILE A C 1
ATOM 713 O O . ILE A 1 93 ? -7.662 -3.505 14.605 1.00 97.25 93 ILE A O 1
ATOM 717 N N . ALA A 1 94 ? -7.446 -5.192 13.128 1.00 96.88 94 ALA A N 1
ATOM 718 C CA . ALA A 1 94 ? -8.570 -5.984 13.622 1.00 96.88 94 ALA A CA 1
ATOM 719 C C . ALA A 1 94 ? -8.365 -6.418 15.084 1.00 96.88 94 ALA A C 1
ATOM 721 O O . ALA A 1 94 ? -9.290 -6.316 15.890 1.00 96.88 94 ALA A O 1
ATOM 722 N N . ALA A 1 95 ? -7.138 -6.805 15.440 1.00 97.94 95 ALA A N 1
ATOM 723 C CA . ALA A 1 95 ? -6.726 -7.168 16.794 1.00 97.94 95 ALA A CA 1
ATOM 724 C C . ALA A 1 95 ? -6.461 -5.963 17.719 1.00 97.94 95 ALA A C 1
ATOM 726 O O . ALA A 1 95 ? -6.154 -6.149 18.894 1.00 97.94 95 ALA A O 1
ATOM 727 N N . ARG A 1 96 ? -6.611 -4.721 17.230 1.00 97.56 96 ARG A N 1
ATOM 728 C CA . ARG A 1 96 ? -6.378 -3.474 17.992 1.00 97.56 96 ARG A CA 1
ATOM 729 C C . ARG A 1 96 ? -4.926 -3.295 18.461 1.00 97.56 96 ARG A C 1
ATOM 731 O O . ARG A 1 96 ? -4.655 -2.572 19.417 1.00 97.56 96 ARG A O 1
ATOM 738 N N . GLU A 1 97 ? -3.978 -3.873 17.734 1.00 98.62 97 GLU A N 1
ATOM 739 C CA . GLU A 1 97 ? -2.538 -3.827 17.999 1.00 98.62 97 GLU A CA 1
ATOM 740 C C . GLU A 1 97 ? -1.894 -2.591 17.345 1.00 98.62 97 GLU A C 1
ATOM 742 O O . GLU A 1 97 ? -1.137 -2.691 16.378 1.00 98.62 97 GLU A O 1
ATOM 747 N N . GLY A 1 98 ? -2.193 -1.395 17.865 1.00 97.81 98 GLY A N 1
ATOM 748 C CA . GLY A 1 98 ? -1.803 -0.122 17.236 1.00 97.81 98 GLY A CA 1
ATOM 749 C C . GLY A 1 98 ? -0.304 0.017 16.933 1.00 97.81 98 GLY A C 1
ATOM 750 O O . GLY A 1 98 ? 0.066 0.389 15.822 1.00 97.81 98 GLY A O 1
ATOM 751 N N . ALA A 1 99 ? 0.563 -0.355 17.880 1.00 98.50 99 ALA A N 1
ATOM 752 C CA . ALA A 1 99 ? 2.016 -0.292 17.692 1.00 98.50 99 ALA A CA 1
ATOM 753 C C . ALA A 1 99 ? 2.503 -1.223 16.566 1.00 98.50 99 ALA A C 1
ATOM 755 O O . ALA A 1 99 ? 3.373 -0.859 15.774 1.00 98.50 99 ALA A O 1
ATOM 756 N N . ARG A 1 100 ? 1.910 -2.418 16.461 1.00 98.62 100 ARG A N 1
ATOM 757 C CA . ARG A 1 100 ? 2.229 -3.376 15.400 1.00 98.62 100 ARG A CA 1
ATOM 758 C C . ARG A 1 100 ? 1.744 -2.866 14.045 1.00 98.62 100 ARG A C 1
ATOM 760 O O . ARG A 1 100 ? 2.505 -2.909 13.081 1.00 98.62 100 ARG A O 1
ATOM 767 N N . ALA A 1 101 ? 0.518 -2.346 13.982 1.00 98.44 101 ALA A N 1
ATOM 768 C CA . ALA A 1 101 ? -0.040 -1.765 12.765 1.00 98.44 101 ALA A CA 1
ATOM 769 C C . ALA A 1 101 ? 0.839 -0.615 12.243 1.00 98.44 101 ALA A C 1
ATOM 771 O O . ALA A 1 101 ? 1.188 -0.577 11.064 1.00 98.44 101 ALA A O 1
ATOM 772 N N . GLU A 1 102 ? 1.277 0.282 13.128 1.00 97.94 102 GLU A N 1
ATOM 773 C CA . GLU A 1 102 ? 2.184 1.370 12.763 1.00 97.94 102 GLU A CA 1
ATOM 774 C C . GLU A 1 102 ? 3.532 0.852 12.238 1.00 97.94 102 GLU A C 1
ATOM 776 O O . GLU A 1 102 ? 4.002 1.301 11.189 1.00 97.94 102 GLU A O 1
ATOM 781 N N . ALA A 1 103 ? 4.152 -0.102 12.938 1.00 98.38 103 ALA A N 1
ATOM 782 C CA . ALA A 1 103 ? 5.437 -0.665 12.537 1.00 98.38 103 ALA A CA 1
ATOM 783 C C . ALA A 1 103 ? 5.370 -1.318 11.145 1.00 98.38 103 ALA A C 1
ATOM 785 O O . ALA A 1 103 ? 6.242 -1.070 10.307 1.00 98.38 103 ALA A O 1
ATOM 786 N N . ILE A 1 104 ? 4.311 -2.089 10.873 1.00 98.38 104 ILE A N 1
ATOM 787 C CA . ILE A 1 104 ? 4.080 -2.724 9.568 1.00 98.38 104 ILE A CA 1
ATOM 788 C C . ILE A 1 104 ? 3.861 -1.664 8.486 1.00 98.38 104 ILE A C 1
ATOM 790 O O . ILE A 1 104 ? 4.498 -1.738 7.439 1.00 98.38 104 ILE A O 1
ATOM 794 N N . ALA A 1 105 ? 3.020 -0.654 8.732 1.00 96.19 105 ALA A N 1
ATOM 795 C CA . ALA A 1 105 ? 2.756 0.405 7.756 1.00 96.19 105 ALA A CA 1
ATOM 796 C C . ALA A 1 105 ? 4.031 1.193 7.398 1.00 96.19 105 ALA A C 1
ATOM 798 O O . ALA A 1 105 ? 4.280 1.490 6.226 1.00 96.19 105 ALA A O 1
ATOM 799 N N . ARG A 1 106 ? 4.882 1.488 8.392 1.00 95.44 106 ARG A N 1
ATOM 800 C CA . ARG A 1 106 ? 6.180 2.143 8.167 1.00 95.44 106 ARG A CA 1
ATOM 801 C C . ARG A 1 106 ? 7.146 1.255 7.382 1.00 95.44 106 ARG A C 1
ATOM 803 O O . ARG A 1 106 ? 7.840 1.769 6.508 1.00 95.44 106 ARG A O 1
ATOM 810 N N . GLU A 1 107 ? 7.204 -0.047 7.665 1.00 96.12 107 GLU A N 1
ATOM 811 C CA . GLU A 1 107 ? 8.041 -0.974 6.891 1.00 96.12 107 GLU A CA 1
ATOM 812 C C . GLU A 1 107 ? 7.535 -1.142 5.458 1.00 96.12 107 GLU A C 1
ATOM 814 O O . GLU A 1 107 ? 8.333 -1.143 4.522 1.00 96.12 107 GLU A O 1
ATOM 819 N N . HIS A 1 108 ? 6.220 -1.193 5.267 1.00 95.25 108 HIS A N 1
ATOM 820 C CA . HIS A 1 108 ? 5.606 -1.268 3.949 1.00 95.25 108 HIS A CA 1
ATOM 821 C C . HIS A 1 108 ? 6.011 -0.079 3.065 1.00 95.25 108 HIS A C 1
ATOM 823 O O . HIS A 1 108 ? 6.453 -0.265 1.931 1.00 95.25 108 HIS A O 1
ATOM 829 N N . ALA A 1 109 ? 6.008 1.143 3.607 1.00 90.81 109 ALA A N 1
ATOM 830 C CA . ALA A 1 109 ? 6.480 2.325 2.883 1.00 90.81 109 ALA A CA 1
ATOM 831 C C . ALA A 1 109 ? 7.960 2.230 2.440 1.00 90.81 109 ALA A C 1
ATOM 833 O O . ALA A 1 109 ? 8.354 2.846 1.445 1.00 90.81 109 ALA A O 1
ATOM 834 N N . ARG A 1 110 ? 8.801 1.432 3.123 1.00 90.25 110 ARG A N 1
ATOM 835 C CA . ARG A 1 110 ? 10.208 1.238 2.726 1.00 90.25 110 ARG A CA 1
ATOM 836 C C . ARG A 1 110 ? 10.364 0.419 1.447 1.00 90.25 110 ARG A C 1
ATOM 838 O O . ARG A 1 110 ? 11.417 0.532 0.821 1.00 90.25 110 ARG A O 1
ATOM 845 N N . LEU A 1 111 ? 9.355 -0.347 1.021 1.00 86.19 111 LEU A N 1
ATOM 846 C CA . LEU A 1 111 ? 9.381 -1.035 -0.276 1.00 86.19 111 LEU A CA 1
ATOM 847 C C . LEU A 1 111 ? 9.522 -0.035 -1.427 1.00 86.19 111 LEU A C 1
ATOM 849 O O . LEU A 1 111 ? 10.412 -0.192 -2.258 1.00 86.19 111 LEU A O 1
ATOM 853 N N . ALA A 1 112 ? 8.736 1.046 -1.422 1.00 81.69 112 ALA A N 1
ATOM 854 C CA . ALA A 1 112 ? 8.837 2.104 -2.428 1.00 81.69 112 ALA A CA 1
ATOM 855 C C . ALA A 1 112 ? 10.242 2.732 -2.464 1.00 81.69 112 ALA A C 1
ATOM 857 O O . ALA A 1 112 ? 10.793 2.959 -3.540 1.00 81.69 112 ALA A O 1
ATOM 858 N N . ARG A 1 113 ? 10.863 2.934 -1.292 1.00 82.38 113 ARG A N 1
ATOM 859 C CA . ARG A 1 113 ? 12.243 3.430 -1.184 1.00 82.38 113 ARG A CA 1
ATOM 860 C C . ARG A 1 113 ? 13.261 2.453 -1.778 1.00 82.38 113 ARG A C 1
ATOM 862 O O . ARG A 1 113 ? 14.115 2.885 -2.542 1.00 82.38 113 ARG A O 1
ATOM 869 N N . ARG A 1 114 ? 13.169 1.156 -1.464 1.00 82.25 114 ARG A N 1
ATOM 870 C CA . ARG A 1 114 ? 14.062 0.127 -2.036 1.00 82.25 114 ARG A CA 1
ATOM 871 C C . ARG A 1 114 ? 13.925 0.051 -3.558 1.00 82.25 114 ARG A C 1
ATOM 873 O O . ARG A 1 114 ? 14.921 -0.045 -4.266 1.00 82.25 114 ARG A O 1
ATOM 880 N N . ASN A 1 115 ? 12.700 0.172 -4.059 1.00 77.56 115 ASN A N 1
ATOM 881 C CA . ASN A 1 115 ? 12.418 0.185 -5.492 1.00 77.56 115 ASN A CA 1
ATOM 882 C C . ASN A 1 115 ? 13.014 1.424 -6.177 1.00 77.56 115 ASN A C 1
ATOM 884 O O . ASN A 1 115 ? 13.574 1.326 -7.266 1.00 77.56 115 ASN A O 1
ATOM 888 N N . LEU A 1 116 ? 12.951 2.588 -5.526 1.00 77.31 116 LEU A N 1
ATOM 889 C CA . LEU A 1 116 ? 13.640 3.790 -5.992 1.00 77.31 116 LEU A CA 1
ATOM 890 C C . LEU A 1 116 ? 15.166 3.602 -6.011 1.00 77.31 116 LEU A C 1
ATOM 892 O O . LEU A 1 116 ? 15.806 3.947 -6.999 1.00 77.31 116 LEU A O 1
ATOM 896 N N . GLU A 1 117 ? 15.755 3.041 -4.953 1.00 80.75 117 GLU A N 1
ATOM 897 C CA . GLU A 1 117 ? 17.198 2.765 -4.899 1.00 80.75 117 GLU A CA 1
ATOM 898 C C . GLU A 1 117 ? 17.645 1.845 -6.042 1.00 80.75 117 GLU A C 1
ATOM 900 O O . GLU A 1 117 ? 18.672 2.114 -6.663 1.00 80.75 117 GLU A O 1
ATOM 905 N N . TYR A 1 118 ? 16.850 0.822 -6.369 1.00 78.00 118 TYR A N 1
ATOM 906 C CA . TYR A 1 118 ? 17.098 -0.061 -7.509 1.00 78.00 118 TYR A CA 1
ATOM 907 C C . TYR A 1 118 ? 17.086 0.705 -8.842 1.00 78.00 118 TYR A C 1
ATOM 909 O O . TYR A 1 118 ? 18.028 0.602 -9.626 1.00 78.00 118 TYR A O 1
ATOM 917 N N . VAL A 1 119 ? 16.073 1.547 -9.078 1.00 76.00 119 VAL A N 1
ATOM 918 C CA . VAL A 1 119 ? 15.992 2.394 -10.286 1.00 76.00 119 VAL A CA 1
ATOM 919 C C . VAL A 1 119 ? 17.181 3.356 -10.395 1.00 76.00 119 VAL A C 1
ATOM 921 O O . VAL A 1 119 ? 17.676 3.611 -11.492 1.00 76.00 119 VAL A O 1
ATOM 924 N N . LEU A 1 120 ? 17.656 3.904 -9.276 1.00 76.94 120 LEU A N 1
ATOM 925 C CA . LEU A 1 120 ? 18.760 4.864 -9.277 1.00 76.94 120 LEU A CA 1
ATOM 926 C C . LEU A 1 120 ? 20.139 4.210 -9.437 1.00 76.94 120 LEU A C 1
ATOM 928 O O . LEU A 1 120 ? 21.022 4.831 -10.031 1.00 76.94 120 LEU A O 1
ATOM 932 N N . ARG A 1 121 ? 20.343 3.001 -8.899 1.00 78.50 121 ARG A N 1
ATOM 933 C CA . ARG A 1 121 ? 21.661 2.345 -8.846 1.00 78.50 121 ARG A CA 1
ATOM 934 C C . ARG A 1 121 ? 21.857 1.256 -9.895 1.00 78.50 121 ARG A C 1
ATOM 936 O O . ARG A 1 121 ? 22.930 1.196 -10.481 1.00 78.50 121 ARG A O 1
ATOM 943 N N . GLU A 1 122 ? 20.839 0.436 -10.140 1.00 74.62 122 GLU A N 1
ATOM 944 C CA . GLU A 1 122 ? 20.963 -0.788 -10.942 1.00 74.62 122 GLU A CA 1
ATOM 945 C C . GLU A 1 122 ? 20.493 -0.585 -12.389 1.00 74.62 122 GLU A C 1
ATOM 947 O O . GLU A 1 122 ? 21.152 -1.039 -13.321 1.00 74.62 122 GLU A O 1
ATOM 952 N N . ASP A 1 123 ? 19.389 0.143 -12.614 1.00 72.19 123 ASP A N 1
ATOM 953 C CA . ASP A 1 123 ? 18.898 0.423 -13.973 1.00 72.19 123 ASP A CA 1
ATOM 954 C C . ASP A 1 123 ? 18.400 1.863 -14.157 1.00 72.19 123 ASP A C 1
ATOM 956 O O . ASP A 1 123 ? 17.202 2.163 -14.203 1.00 72.19 123 ASP A O 1
ATOM 960 N N . ARG A 1 124 ? 19.361 2.772 -14.364 1.00 72.81 124 ARG A N 1
ATOM 961 C CA . ARG A 1 124 ? 19.116 4.209 -14.578 1.00 72.81 124 ARG A CA 1
ATOM 962 C C . ARG A 1 124 ? 18.264 4.522 -15.812 1.00 72.81 124 ARG A C 1
ATO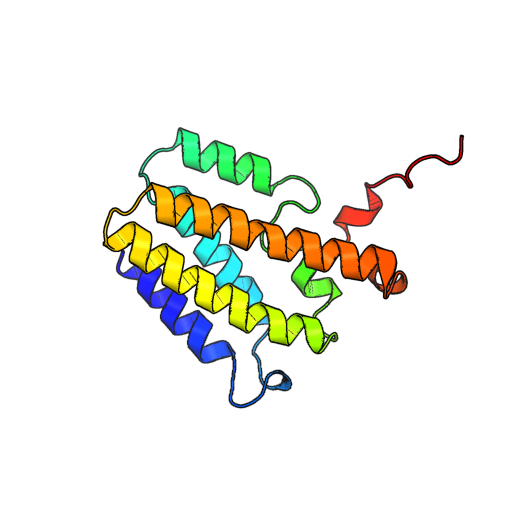M 964 O O . ARG A 1 124 ? 17.751 5.636 -15.921 1.00 72.81 124 ARG A O 1
ATOM 971 N N . ARG A 1 125 ? 18.062 3.580 -16.743 1.00 75.62 125 ARG A N 1
ATOM 972 C CA . ARG A 1 125 ? 17.170 3.785 -17.904 1.00 75.62 125 ARG A CA 1
ATOM 973 C C . ARG A 1 125 ? 15.710 3.896 -17.465 1.00 75.62 125 ARG A C 1
ATOM 975 O O . ARG A 1 125 ? 14.928 4.590 -18.115 1.00 75.62 125 ARG A O 1
ATOM 982 N N . LEU A 1 126 ? 15.358 3.280 -16.333 1.00 73.38 126 LEU A N 1
ATOM 983 C CA . LEU A 1 126 ? 14.014 3.328 -15.757 1.00 73.38 126 LEU A CA 1
ATOM 984 C C . LEU A 1 126 ? 13.659 4.708 -15.184 1.00 73.38 126 LEU A C 1
ATOM 986 O O . LEU A 1 126 ? 12.476 5.003 -15.033 1.00 73.38 126 LEU A O 1
ATOM 990 N N . ILE A 1 127 ? 14.639 5.594 -14.952 1.00 74.75 127 ILE A N 1
ATOM 991 C CA . ILE A 1 127 ? 14.403 6.965 -14.461 1.00 74.75 127 ILE A CA 1
ATOM 992 C C . ILE A 1 127 ? 13.434 7.718 -15.385 1.00 74.75 127 ILE A C 1
ATOM 994 O O . ILE A 1 127 ? 12.499 8.354 -14.908 1.00 74.75 127 ILE A O 1
ATOM 998 N N . ARG A 1 128 ? 13.585 7.577 -16.712 1.00 72.88 128 ARG A N 1
ATOM 999 C CA . ARG A 1 128 ? 12.698 8.220 -17.704 1.00 72.88 128 ARG A CA 1
ATOM 1000 C C . ARG A 1 128 ? 11.268 7.666 -17.690 1.00 72.88 128 ARG A C 1
ATOM 1002 O O . ARG A 1 128 ? 10.363 8.315 -18.200 1.00 72.88 128 ARG A O 1
ATOM 1009 N N . ARG A 1 129 ? 11.064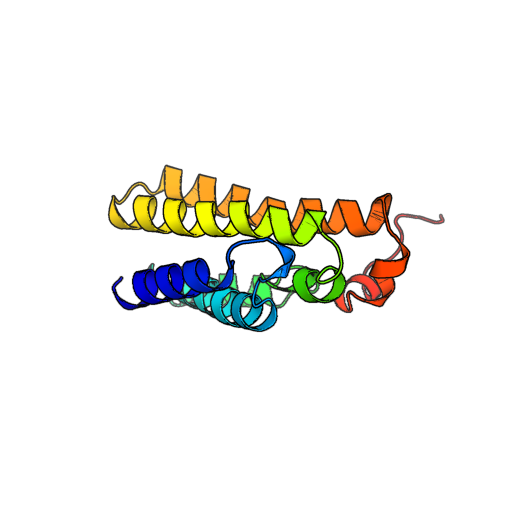 6.474 -17.119 1.00 74.88 129 ARG A N 1
ATOM 1010 C CA . ARG A 1 129 ? 9.755 5.813 -16.981 1.00 74.88 129 ARG A CA 1
ATOM 1011 C C . ARG A 1 129 ? 9.045 6.178 -15.673 1.00 74.88 129 ARG A C 1
ATOM 1013 O O . ARG A 1 129 ? 7.896 5.784 -15.500 1.00 74.88 129 ARG A O 1
ATOM 1020 N N . VAL A 1 130 ? 9.694 6.917 -14.765 1.00 73.69 130 VAL A N 1
ATOM 1021 C CA . VAL A 1 130 ? 9.103 7.414 -13.512 1.00 73.69 130 VAL A CA 1
ATOM 1022 C C . VAL A 1 130 ? 8.887 8.928 -13.633 1.00 73.69 130 VAL A C 1
ATOM 1024 O O . VAL A 1 130 ? 9.823 9.693 -13.395 1.00 73.69 130 VAL A O 1
ATOM 1027 N N . PRO A 1 131 ? 7.666 9.404 -13.947 1.00 71.44 131 PRO A N 1
ATOM 1028 C CA . PRO A 1 131 ? 7.412 10.831 -14.170 1.00 71.44 131 PRO A CA 1
ATOM 1029 C C . PRO A 1 131 ? 7.848 11.724 -13.001 1.00 71.44 131 PRO A C 1
ATOM 1031 O O . PRO A 1 131 ? 8.371 12.813 -13.208 1.00 71.44 131 PRO A O 1
ATOM 1034 N N . GLY A 1 132 ? 7.694 11.242 -11.762 1.00 72.38 132 GLY A N 1
ATOM 1035 C CA . GLY A 1 132 ? 8.077 11.989 -10.563 1.00 72.38 132 GLY A CA 1
ATOM 1036 C C . GLY A 1 132 ? 9.584 12.218 -10.405 1.00 72.38 132 GLY A C 1
ATOM 1037 O O . GLY A 1 132 ? 9.968 13.153 -9.709 1.00 72.38 132 GLY A O 1
ATOM 1038 N N . LEU A 1 133 ? 10.442 11.411 -11.048 1.00 75.00 133 LEU A N 1
ATOM 1039 C CA . LEU A 1 133 ? 11.897 11.589 -10.972 1.00 75.00 133 LEU A CA 1
ATOM 1040 C C . LEU A 1 133 ? 12.397 12.743 -11.843 1.00 75.00 133 LEU A C 1
ATOM 1042 O O . LEU A 1 133 ? 13.489 13.239 -11.598 1.00 75.00 133 LEU A O 1
ATOM 1046 N N . ALA A 1 134 ? 11.590 13.232 -12.791 1.00 72.31 134 ALA A N 1
ATOM 1047 C CA . ALA A 1 134 ? 11.921 14.420 -13.578 1.00 72.31 134 ALA A CA 1
ATOM 1048 C C . ALA A 1 134 ? 12.023 15.701 -12.726 1.00 72.31 134 ALA A C 1
ATOM 1050 O O . ALA A 1 134 ? 12.615 16.682 -13.162 1.00 72.31 134 ALA A O 1
ATOM 1051 N N . LEU A 1 135 ? 11.452 15.691 -11.516 1.00 72.56 135 LEU A N 1
ATOM 1052 C CA . LEU A 1 135 ? 11.474 16.813 -10.574 1.00 72.56 135 LEU A CA 1
ATOM 1053 C C . LEU A 1 135 ? 12.624 16.721 -9.557 1.00 72.56 135 LEU A C 1
ATOM 1055 O O . LEU A 1 135 ? 12.759 17.597 -8.706 1.00 72.56 135 LEU A O 1
ATOM 1059 N N . VAL A 1 136 ? 13.437 15.661 -9.615 1.00 72.25 136 VAL A N 1
ATOM 1060 C CA . VAL A 1 136 ? 14.568 15.447 -8.708 1.00 72.25 136 VAL A CA 1
ATOM 1061 C C . VAL A 1 136 ? 15.839 15.937 -9.391 1.00 72.25 136 VAL A C 1
ATOM 1063 O O . VAL A 1 136 ? 16.288 15.352 -10.375 1.00 72.25 136 VAL A O 1
ATOM 1066 N N . ALA A 1 137 ? 16.433 17.008 -8.864 1.00 66.69 137 ALA A N 1
ATOM 1067 C CA . ALA A 1 137 ? 17.764 17.425 -9.286 1.00 66.69 137 ALA A CA 1
ATOM 1068 C C . ALA A 1 137 ? 18.796 16.349 -8.887 1.00 66.69 137 ALA A C 1
ATOM 1070 O O . ALA A 1 137 ? 18.679 15.777 -7.795 1.00 66.69 137 ALA A O 1
ATOM 1071 N N . PRO A 1 138 ? 19.810 16.062 -9.725 1.00 60.38 138 PRO A N 1
ATOM 1072 C CA . PRO A 1 138 ? 20.945 15.271 -9.279 1.00 60.38 138 PRO A CA 1
ATOM 1073 C C . PRO A 1 138 ? 21.567 15.945 -8.053 1.00 60.38 138 PRO A C 1
ATOM 1075 O O . PRO A 1 138 ? 21.651 17.172 -7.983 1.00 60.38 138 PRO A O 1
ATOM 1078 N N . ALA A 1 139 ? 21.967 15.149 -7.064 1.00 55.00 139 ALA A N 1
ATOM 1079 C CA . ALA A 1 139 ? 22.663 15.672 -5.900 1.00 55.00 139 ALA A CA 1
ATOM 1080 C C . ALA A 1 139 ? 24.016 16.249 -6.351 1.00 55.00 139 ALA A C 1
ATOM 1082 O O . ALA A 1 139 ? 24.928 15.481 -6.626 1.00 55.00 139 ALA A O 1
ATOM 1083 N N . GLY A 1 140 ? 24.098 17.580 -6.455 1.00 50.25 140 GLY A N 1
ATOM 1084 C CA . GLY A 1 140 ? 25.325 18.371 -6.590 1.00 50.25 140 GLY A CA 1
ATOM 1085 C C . GLY A 1 140 ? 26.277 17.972 -7.722 1.00 50.25 140 GLY A C 1
ATOM 1086 O O . GLY A 1 140 ? 27.220 17.223 -7.498 1.00 50.25 140 GLY A O 1
ATOM 1087 N N . GLU A 1 141 ? 26.117 18.585 -8.895 1.00 44.16 141 GLU A N 1
ATOM 1088 C CA . GLU A 1 141 ? 27.284 19.141 -9.592 1.00 44.16 141 GLU A CA 1
ATOM 1089 C C . GLU A 1 141 ? 27.413 20.595 -9.107 1.00 44.16 141 GLU A C 1
ATOM 1091 O O . GLU A 1 141 ? 26.741 21.494 -9.610 1.00 44.16 141 GLU A O 1
ATOM 1096 N N . THR A 1 142 ? 28.194 20.794 -8.045 1.00 44.66 142 THR A N 1
ATOM 1097 C CA . THR A 1 142 ? 28.718 22.094 -7.593 1.00 44.66 142 THR A CA 1
ATOM 1098 C C . THR A 1 142 ? 30.208 21.951 -7.391 1.00 44.66 142 THR A C 1
ATOM 1100 O O . THR A 1 142 ? 30.574 20.953 -6.727 1.00 44.66 142 THR A O 1
#

Foldseek 3Di:
DVVLVVLLVQLVVQCPPHLLSGPLVSNLVSQQVNQLVVQPVVVDPVSSVVLVVQLPAQLRPSCLLSQLCVVPSVLSVVVVVLSVLSVQLVVCVVVVVVVSNVVSVVVSSCSSVVSVVCCVPPNVVSCVVRPSSVPDDPDDPD